Protein AF-A0A821UEE1-F1 (afdb_monomer_lite)

Sequence (137 aa):
MINLTEYIPCAIVQMSPTLRSRYCRNLSGFLPTENSKSQIIIEGTNNTSILGSEVILNTWAHISITYRMINGPRLYFDSTDRFTFEASGSIIYLQIGSSRWCTSYGIPNADNKGLINEVYVHSRELTPAEINILTNS

Organism: NCBI:txid392032

Radius of gyration: 14.08 Å; chains: 1; bounding box: 36×27×36 Å

Secondary structure (DSSP, 8-state):
-EE--S---EEEEEEESSTT-S--EEEEEEEEETTTEEEEEEE-TTS-EEEEEEEETTSEE-EEEEEETTTEEEEEETTTEEEE----SS--EEEES--TTSBPSSS-SPBP-SEE------SSPPPHHHHHHHHT-

pLDDT: mean 82.61, std 7.83, range [62.41, 92.06]

Structure (mmCIF, N/CA/C/O backbone):
data_AF-A0A821UEE1-F1
#
_entry.id   AF-A0A821UEE1-F1
#
loop_
_atom_site.group_PDB
_atom_site.id
_atom_site.type_symbol
_atom_site.label_atom_id
_atom_site.label_alt_id
_atom_site.label_comp_id
_atom_site.label_asym_id
_atom_site.label_entity_id
_atom_site.label_seq_id
_atom_site.pdbx_PDB_ins_code
_atom_site.Cartn_x
_atom_site.Cartn_y
_atom_site.Cartn_z
_atom_site.occupancy
_atom_site.B_iso_or_equiv
_atom_site.auth_seq_id
_atom_site.auth_comp_id
_atom_site.auth_asym_id
_atom_site.auth_atom_id
_atom_site.pdbx_PDB_model_num
ATOM 1 N N . MET A 1 1 ? -9.470 -5.592 2.218 1.00 86.00 1 MET A N 1
ATOM 2 C CA . MET A 1 1 ? -9.810 -4.420 3.064 1.00 86.00 1 MET A CA 1
ATOM 3 C C . MET A 1 1 ? -8.903 -4.311 4.290 1.00 86.00 1 MET A C 1
ATOM 5 O O . MET A 1 1 ? -8.330 -5.312 4.712 1.00 86.00 1 MET A O 1
ATOM 9 N N . ILE A 1 2 ? -8.784 -3.114 4.871 1.00 87.81 2 ILE A N 1
ATOM 10 C CA . ILE A 1 2 ? -8.030 -2.832 6.101 1.00 87.81 2 ILE A CA 1
ATOM 11 C C . ILE A 1 2 ? -8.887 -2.056 7.106 1.00 87.81 2 ILE A C 1
ATOM 13 O O . ILE A 1 2 ? -9.693 -1.223 6.707 1.00 87.81 2 ILE A O 1
ATOM 17 N N . ASN A 1 3 ? -8.712 -2.318 8.398 1.00 90.44 3 ASN A N 1
ATOM 18 C CA . ASN A 1 3 ? -9.360 -1.579 9.478 1.00 90.44 3 ASN A CA 1
ATOM 19 C C . ASN A 1 3 ? -8.327 -1.257 10.559 1.00 90.44 3 ASN A C 1
ATOM 21 O O . ASN A 1 3 ? -7.787 -2.163 11.193 1.00 90.44 3 ASN A O 1
ATOM 25 N N . LEU A 1 4 ? -8.028 0.027 10.739 1.00 88.44 4 LEU A N 1
ATOM 26 C CA . LEU A 1 4 ? -7.069 0.493 11.734 1.00 88.44 4 LEU A CA 1
ATOM 27 C C . LEU A 1 4 ? -7.716 0.597 13.112 1.00 88.44 4 LEU A C 1
ATOM 29 O O . LEU A 1 4 ? -8.797 1.154 13.252 1.00 88.44 4 LEU A O 1
ATOM 33 N N . THR A 1 5 ? -7.018 0.139 14.142 1.00 87.44 5 THR A N 1
ATOM 34 C CA . THR A 1 5 ? -7.492 0.162 15.538 1.00 87.44 5 THR A CA 1
ATOM 35 C C . THR A 1 5 ? -6.768 1.199 16.397 1.00 87.44 5 THR A C 1
ATOM 37 O O . THR A 1 5 ? -7.239 1.521 17.486 1.00 87.44 5 THR A O 1
ATOM 40 N N . GLU A 1 6 ? -5.649 1.754 15.913 1.00 85.38 6 GLU A N 1
ATOM 41 C CA . GLU A 1 6 ? -4.804 2.711 16.636 1.00 85.38 6 GLU A CA 1
ATOM 42 C C . GLU A 1 6 ? -4.195 3.774 15.703 1.00 85.38 6 GLU A C 1
ATOM 44 O O . GLU A 1 6 ? -3.911 3.504 14.535 1.00 85.38 6 GLU A O 1
ATOM 49 N N . TYR A 1 7 ? -3.915 4.964 16.249 1.00 82.94 7 TYR A N 1
ATOM 50 C CA . TYR A 1 7 ? -3.272 6.100 15.561 1.00 82.94 7 TYR A CA 1
ATOM 51 C C . TYR A 1 7 ? -1.745 6.011 15.558 1.00 82.94 7 TYR A C 1
ATOM 53 O O . TYR A 1 7 ? -1.052 6.948 15.961 1.00 82.94 7 TYR A O 1
ATOM 61 N N . ILE A 1 8 ? -1.200 4.868 15.158 1.00 85.44 8 ILE A N 1
ATOM 62 C CA . ILE A 1 8 ? 0.249 4.675 15.132 1.00 85.44 8 ILE A CA 1
ATOM 63 C C . ILE A 1 8 ? 0.731 4.751 13.686 1.00 85.44 8 ILE A C 1
ATOM 65 O O . ILE A 1 8 ? 0.199 4.032 12.833 1.00 85.44 8 ILE A O 1
ATOM 69 N N . PRO A 1 9 ? 1.748 5.584 13.387 1.00 89.56 9 PRO A N 1
ATOM 70 C CA . PRO A 1 9 ? 2.328 5.585 12.060 1.00 89.56 9 PRO A CA 1
ATOM 71 C C . PRO A 1 9 ? 2.939 4.213 11.787 1.00 89.56 9 PRO A C 1
ATOM 73 O O . PRO A 1 9 ? 3.727 3.723 12.593 1.00 89.56 9 PRO A O 1
ATOM 76 N N . CYS A 1 10 ? 2.577 3.583 10.677 1.00 91.50 10 CYS A N 1
ATOM 77 C CA . CYS A 1 10 ? 2.976 2.209 10.382 1.00 91.50 10 CYS A CA 1
ATOM 78 C C . CYS A 1 10 ? 3.083 1.953 8.882 1.00 91.50 10 CYS A C 1
ATOM 80 O O . CYS A 1 10 ? 2.478 2.657 8.073 1.00 91.50 10 CYS A O 1
ATOM 82 N N . ALA A 1 11 ? 3.837 0.918 8.519 1.00 92.06 11 ALA A N 1
ATOM 83 C CA . ALA A 1 11 ? 3.885 0.407 7.158 1.00 92.06 11 ALA A CA 1
ATOM 84 C C . ALA A 1 11 ? 2.892 -0.752 6.990 1.00 92.06 11 ALA A C 1
ATOM 86 O O . ALA A 1 11 ? 2.736 -1.592 7.879 1.00 92.06 11 ALA A O 1
ATOM 87 N N . ILE A 1 12 ? 2.251 -0.817 5.823 1.00 90.50 12 ILE A N 1
ATOM 88 C CA . ILE A 1 12 ? 1.382 -1.938 5.432 1.00 90.50 12 ILE A CA 1
ATOM 89 C C . ILE A 1 12 ? 1.906 -2.702 4.229 1.00 90.50 12 ILE A C 1
ATOM 91 O O . ILE A 1 12 ? 1.660 -3.901 4.111 1.00 90.50 12 ILE A O 1
ATOM 95 N N . VAL A 1 13 ? 2.622 -2.021 3.337 1.00 89.50 13 VAL A N 1
ATOM 96 C CA . VAL A 1 13 ? 3.283 -2.648 2.201 1.00 89.50 13 VAL A CA 1
ATOM 97 C C . VAL A 1 13 ? 4.677 -2.078 2.097 1.00 89.50 13 VAL A C 1
ATOM 99 O O . VAL A 1 13 ? 4.877 -0.862 2.104 1.00 89.50 13 VAL A O 1
ATOM 102 N N . GLN A 1 14 ? 5.636 -2.975 1.966 1.00 89.69 14 GLN A N 1
ATOM 103 C CA . GLN A 1 14 ? 7.025 -2.665 1.697 1.00 89.69 14 GLN A CA 1
ATOM 104 C C . GLN A 1 14 ? 7.401 -3.169 0.312 1.00 89.69 14 GLN A C 1
ATOM 106 O O . GLN A 1 14 ? 6.775 -4.075 -0.237 1.00 89.69 14 GLN A O 1
ATOM 111 N N . MET A 1 15 ? 8.433 -2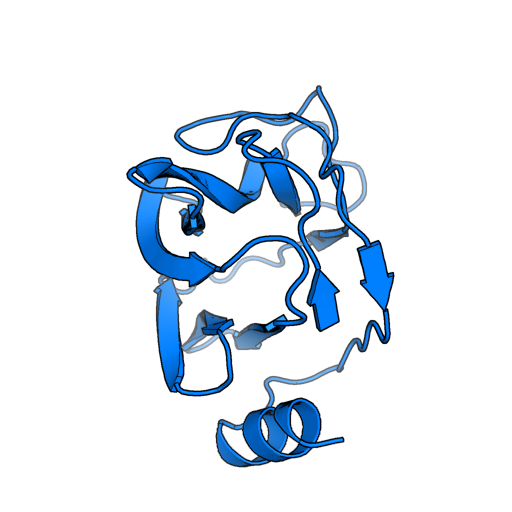.567 -0.258 1.00 86.81 15 MET A N 1
ATOM 112 C CA . MET A 1 15 ? 8.944 -2.907 -1.571 1.00 86.81 15 MET A CA 1
ATOM 113 C C . MET A 1 15 ? 10.435 -3.211 -1.539 1.00 86.81 15 MET A C 1
ATOM 115 O O . MET A 1 15 ? 11.192 -2.597 -0.784 1.00 86.81 15 MET A O 1
ATOM 119 N N . SER A 1 16 ? 10.869 -4.123 -2.400 1.00 85.62 16 SER A N 1
ATOM 120 C CA . SER A 1 16 ? 12.277 -4.457 -2.595 1.00 85.62 16 SER A CA 1
ATOM 121 C C . SER A 1 16 ? 12.596 -4.708 -4.076 1.00 85.62 16 SER A C 1
ATOM 123 O O . SER A 1 16 ? 11.725 -5.114 -4.845 1.00 85.62 16 SER A O 1
ATOM 125 N N . PRO A 1 17 ? 13.849 -4.487 -4.513 1.00 80.38 17 PRO A N 1
ATOM 126 C CA . PRO A 1 17 ? 14.257 -4.751 -5.891 1.00 80.38 17 PRO A CA 1
ATOM 127 C C . PRO A 1 17 ? 14.447 -6.250 -6.172 1.00 80.38 17 PRO A C 1
ATOM 129 O O . PRO A 1 17 ? 14.474 -6.667 -7.324 1.00 80.38 17 PRO A O 1
ATOM 132 N N . THR A 1 18 ? 14.597 -7.083 -5.132 1.00 81.75 18 THR A N 1
ATOM 133 C CA . THR A 1 18 ? 14.714 -8.545 -5.256 1.00 81.75 18 THR A CA 1
ATOM 134 C C . THR A 1 18 ? 14.022 -9.256 -4.088 1.00 81.75 18 THR A C 1
ATOM 136 O O . THR A 1 18 ? 13.995 -8.732 -2.974 1.00 81.75 18 THR A O 1
ATOM 139 N N . LEU A 1 19 ? 13.534 -10.486 -4.308 1.00 77.31 19 LEU A N 1
ATOM 140 C CA . LEU A 1 19 ? 12.863 -11.315 -3.285 1.00 77.31 19 LEU A CA 1
ATOM 141 C C . LEU A 1 19 ? 13.670 -11.518 -1.994 1.00 77.31 19 LEU A C 1
ATOM 143 O O . LEU A 1 19 ? 13.093 -11.763 -0.942 1.00 77.31 19 LEU A O 1
ATOM 147 N N . ARG A 1 20 ? 15.005 -11.477 -2.077 1.00 75.56 20 ARG A N 1
ATOM 148 C CA . ARG A 1 20 ? 15.918 -11.726 -0.946 1.00 75.56 20 ARG A CA 1
ATOM 149 C C . ARG A 1 20 ? 16.741 -10.495 -0.569 1.00 75.56 20 ARG A C 1
ATOM 151 O O . ARG A 1 20 ? 17.743 -10.612 0.135 1.00 75.56 20 ARG A O 1
ATOM 158 N N . SER A 1 21 ? 16.362 -9.328 -1.080 1.00 71.94 21 SER A N 1
ATOM 159 C CA . SER A 1 21 ? 17.084 -8.092 -0.822 1.00 71.94 21 SER A CA 1
ATOM 160 C C . SER A 1 21 ? 17.024 -7.735 0.661 1.00 71.94 21 SER A C 1
ATOM 162 O O . SER A 1 21 ? 15.949 -7.712 1.254 1.00 71.94 21 SER A O 1
ATOM 164 N N . ARG A 1 22 ? 18.170 -7.368 1.244 1.00 74.69 22 ARG A N 1
ATOM 165 C CA . ARG A 1 22 ? 18.194 -6.624 2.516 1.00 74.69 22 ARG A CA 1
ATOM 166 C C . ARG A 1 22 ? 17.828 -5.150 2.326 1.00 74.69 22 ARG A C 1
ATOM 168 O O . ARG A 1 22 ? 17.524 -4.470 3.295 1.00 74.69 22 ARG A O 1
ATOM 175 N N . TYR A 1 23 ? 17.850 -4.667 1.084 1.00 83.19 23 TYR A N 1
ATOM 176 C CA . TYR A 1 23 ? 17.372 -3.343 0.716 1.00 83.19 23 TYR A CA 1
ATOM 177 C C . TYR A 1 23 ? 15.880 -3.417 0.422 1.00 83.19 23 TYR A C 1
ATOM 179 O O . TYR A 1 23 ? 15.473 -3.916 -0.628 1.00 83.19 23 TYR A O 1
ATOM 187 N N . CYS A 1 24 ? 15.086 -2.922 1.356 1.00 87.00 24 CYS A N 1
ATOM 188 C CA . CYS A 1 24 ? 13.658 -2.713 1.197 1.00 87.00 24 CYS A CA 1
ATOM 189 C C . CYS A 1 24 ? 13.289 -1.317 1.690 1.00 87.00 24 CYS A C 1
ATOM 191 O O . CYS A 1 24 ? 14.055 -0.682 2.417 1.00 87.00 24 CYS A O 1
ATOM 193 N N . ARG A 1 25 ? 12.135 -0.823 1.257 1.00 88.75 25 ARG A N 1
ATOM 194 C CA . ARG A 1 25 ? 11.590 0.485 1.626 1.00 88.75 25 ARG A CA 1
ATOM 195 C C . ARG A 1 25 ? 10.110 0.351 1.914 1.00 88.75 25 ARG A C 1
ATOM 197 O O . ARG A 1 25 ? 9.456 -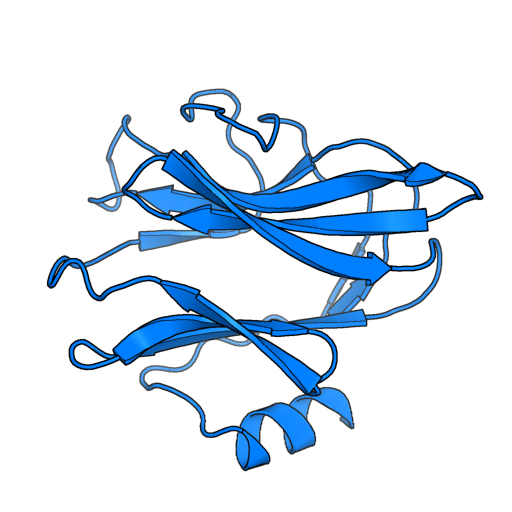0.529 1.357 1.00 88.75 25 ARG A O 1
ATOM 204 N N . ASN A 1 26 ? 9.582 1.235 2.744 1.00 90.38 26 ASN A N 1
ATOM 205 C CA . ASN A 1 26 ? 8.140 1.340 2.902 1.00 90.38 26 ASN A CA 1
ATOM 206 C C . ASN A 1 26 ? 7.546 1.889 1.605 1.00 90.38 26 ASN A C 1
ATOM 208 O O . ASN A 1 26 ? 8.055 2.857 1.054 1.00 90.38 26 ASN A O 1
ATOM 212 N N . LEU A 1 27 ? 6.533 1.204 1.078 1.00 87.44 27 LEU A N 1
ATOM 213 C CA . LEU A 1 27 ? 5.790 1.654 -0.094 1.00 87.44 27 LEU A CA 1
ATOM 214 C C . LEU A 1 27 ? 4.536 2.380 0.349 1.00 87.44 27 LEU A C 1
ATOM 216 O O . LEU A 1 27 ? 4.268 3.457 -0.149 1.00 87.44 27 LEU A O 1
ATOM 220 N N . SER A 1 28 ? 3.764 1.797 1.261 1.00 89.06 28 SER A N 1
ATOM 221 C CA . SER A 1 28 ? 2.536 2.417 1.748 1.00 89.06 28 SER A CA 1
ATOM 222 C C . SER A 1 28 ? 2.329 2.147 3.223 1.00 89.06 28 SER A C 1
ATOM 224 O O . SER A 1 28 ? 2.813 1.151 3.777 1.00 89.06 28 SER A O 1
ATOM 226 N N . GLY A 1 29 ? 1.613 3.062 3.853 1.00 91.12 29 GLY A N 1
ATOM 227 C CA . GLY A 1 29 ? 1.426 3.085 5.284 1.00 91.12 29 GLY A CA 1
ATOM 228 C C . GLY A 1 29 ? 0.437 4.153 5.695 1.00 91.12 29 GLY A C 1
ATOM 229 O O . GLY A 1 29 ? -0.260 4.746 4.868 1.00 91.12 29 GLY A O 1
ATOM 230 N N . PHE A 1 30 ? 0.430 4.409 6.990 1.00 91.06 30 PHE A N 1
ATOM 231 C CA . PHE A 1 30 ? -0.405 5.419 7.607 1.00 91.06 30 PHE A CA 1
ATOM 232 C C . PHE A 1 30 ? 0.443 6.360 8.440 1.00 91.06 30 PHE A C 1
ATOM 234 O O . PHE A 1 30 ? 1.424 5.941 9.057 1.00 91.06 30 PHE A O 1
ATOM 241 N N . LEU A 1 31 ? 0.037 7.623 8.470 1.00 91.19 31 LEU A N 1
ATOM 242 C CA . LEU A 1 31 ? 0.524 8.625 9.405 1.00 91.19 31 LEU A CA 1
ATOM 243 C C . LEU A 1 31 ? -0.642 9.121 10.257 1.00 91.19 31 LEU A C 1
ATOM 245 O O . LEU A 1 31 ? -1.736 9.304 9.725 1.00 91.19 31 LEU A O 1
ATOM 249 N N . PRO A 1 32 ? -0.438 9.360 11.559 1.00 87.56 32 PRO A N 1
ATOM 250 C CA . PRO A 1 32 ? -1.464 9.975 12.380 1.00 87.56 32 PRO A CA 1
ATOM 251 C C . PRO A 1 32 ? -1.743 11.394 11.878 1.00 87.56 32 PRO A C 1
ATOM 253 O O . PRO A 1 32 ? -0.814 12.149 11.584 1.00 87.56 32 PRO A O 1
ATOM 256 N N . THR A 1 33 ? -3.020 11.758 11.815 1.00 82.12 33 THR A N 1
ATOM 257 C CA . THR A 1 33 ? -3.462 13.147 11.655 1.00 82.12 33 THR A CA 1
ATOM 258 C C . THR A 1 33 ? -4.251 13.588 12.884 1.00 82.12 33 THR A C 1
ATOM 260 O O . THR A 1 33 ? -4.438 12.834 13.844 1.00 82.12 33 THR A O 1
ATOM 263 N N . GLU A 1 34 ? -4.669 14.850 12.901 1.00 73.81 34 GLU A N 1
ATOM 264 C CA . GLU A 1 34 ? -5.511 15.375 13.970 1.00 73.81 34 GLU A CA 1
ATOM 265 C C . GLU A 1 34 ? -6.892 14.693 13.985 1.00 73.81 34 GLU A C 1
ATOM 267 O O . GLU A 1 34 ? -7.349 14.122 12.997 1.00 73.81 34 GLU A O 1
ATOM 272 N N . ASN A 1 35 ? -7.598 14.791 15.116 1.00 70.62 35 ASN A N 1
ATOM 273 C CA . ASN A 1 35 ? -9.004 14.385 15.244 1.00 70.62 35 ASN A CA 1
ATOM 274 C C . ASN A 1 35 ? -9.300 12.920 14.937 1.00 70.62 35 ASN A C 1
ATOM 276 O O . ASN A 1 35 ? -10.306 12.609 14.301 1.00 70.62 35 ASN A O 1
ATOM 280 N N . SER A 1 36 ? -8.491 12.010 15.473 1.00 70.94 36 SER A N 1
ATOM 281 C CA . SER A 1 36 ? -8.833 10.593 15.416 1.00 70.94 36 SER A CA 1
ATOM 282 C C . SER A 1 36 ? -8.878 10.039 13.980 1.00 70.94 36 SER A C 1
ATOM 284 O O . SER A 1 36 ? -9.739 9.236 13.615 1.00 70.94 36 SER A O 1
ATOM 286 N N . LYS A 1 37 ? -7.908 10.444 13.158 1.00 80.94 37 LYS A N 1
ATOM 287 C CA . LYS A 1 37 ? -7.754 9.963 11.788 1.00 80.94 37 LYS A CA 1
ATOM 288 C C . LYS A 1 37 ? -6.316 9.566 11.495 1.00 80.94 37 LYS A C 1
ATOM 290 O O . LYS A 1 37 ? -5.378 9.886 12.228 1.00 80.94 37 LYS A O 1
ATOM 295 N N . SER A 1 38 ? -6.140 8.794 10.435 1.00 88.06 38 SER A N 1
ATOM 296 C CA . SER A 1 38 ? -4.820 8.491 9.899 1.00 88.06 38 SER A CA 1
ATOM 297 C C . SER A 1 38 ? -4.809 8.709 8.405 1.00 88.06 38 SER A C 1
ATOM 299 O O . SER A 1 38 ? -5.653 8.188 7.687 1.00 88.06 38 SER A O 1
ATOM 301 N N . GLN A 1 39 ? -3.849 9.480 7.927 1.00 89.06 39 GLN A N 1
ATOM 302 C CA . GLN A 1 39 ? -3.686 9.742 6.514 1.00 89.06 39 GLN A CA 1
ATOM 303 C C . GLN A 1 39 ? -2.891 8.626 5.861 1.00 89.06 39 GLN A C 1
ATOM 305 O O . GLN A 1 39 ? -1.877 8.167 6.395 1.00 89.06 39 GLN A O 1
ATOM 310 N N . ILE A 1 40 ? -3.337 8.204 4.685 1.00 88.69 40 ILE A N 1
ATOM 311 C CA . ILE A 1 40 ? -2.554 7.290 3.865 1.00 88.69 40 ILE A CA 1
ATOM 312 C C . ILE A 1 40 ? -1.344 8.022 3.332 1.00 88.69 40 ILE A C 1
ATOM 314 O O . ILE A 1 40 ? -1.437 9.133 2.818 1.00 88.69 40 ILE A O 1
ATOM 318 N N . ILE A 1 41 ? -0.207 7.358 3.418 1.00 88.50 41 ILE A N 1
ATOM 319 C CA . ILE A 1 41 ? 1.033 7.820 2.826 1.00 88.50 41 ILE A CA 1
ATOM 320 C C . ILE A 1 41 ? 1.576 6.737 1.914 1.00 88.50 41 ILE A C 1
ATOM 322 O O . ILE A 1 41 ? 1.469 5.536 2.186 1.00 88.50 41 ILE A O 1
ATOM 326 N N . ILE A 1 42 ? 2.175 7.182 0.819 1.00 87.00 42 ILE A N 1
ATOM 327 C CA . ILE A 1 42 ? 2.809 6.311 -0.153 1.00 87.00 42 ILE A CA 1
ATOM 328 C C . ILE A 1 42 ? 4.139 6.912 -0.542 1.00 87.00 42 ILE A C 1
ATOM 330 O O . I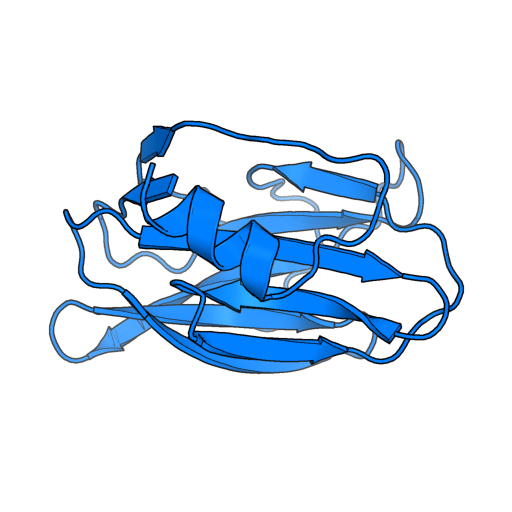LE A 1 42 ? 4.226 8.114 -0.787 1.00 87.00 42 ILE A O 1
ATOM 334 N N . GLU A 1 43 ? 5.156 6.072 -0.638 1.00 85.75 43 GLU A N 1
ATOM 335 C CA . GLU A 1 43 ? 6.508 6.476 -0.981 1.00 85.75 43 GLU A CA 1
ATOM 336 C C . GLU A 1 43 ? 6.978 5.784 -2.248 1.00 85.75 43 GLU A C 1
ATOM 338 O O . GLU A 1 43 ? 6.840 4.574 -2.421 1.00 85.75 43 GLU A O 1
ATOM 343 N N . GLY A 1 44 ? 7.560 6.572 -3.144 1.00 75.19 44 GLY A N 1
ATOM 344 C CA . GLY A 1 44 ? 8.188 6.085 -4.360 1.00 75.19 44 GLY A CA 1
ATOM 345 C C . GLY A 1 44 ? 9.658 5.735 -4.152 1.00 75.19 44 GLY A C 1
ATOM 346 O O . GLY A 1 44 ? 10.277 6.033 -3.130 1.00 75.19 44 GLY A O 1
ATOM 347 N N . THR A 1 45 ? 10.277 5.170 -5.186 1.00 72.56 45 THR A N 1
ATOM 348 C CA . THR A 1 45 ? 11.711 4.832 -5.174 1.00 72.56 45 THR A CA 1
ATOM 349 C C . THR A 1 45 ? 12.634 6.056 -5.131 1.00 72.56 45 THR A C 1
ATOM 351 O O . THR A 1 45 ? 13.803 5.913 -4.783 1.00 72.56 45 THR A O 1
ATOM 354 N N . ASN A 1 46 ? 12.115 7.251 -5.433 1.00 74.62 46 ASN A N 1
ATOM 355 C CA . ASN A 1 46 ? 12.871 8.507 -5.518 1.00 74.62 46 ASN A CA 1
ATOM 356 C C . ASN A 1 46 ? 12.720 9.394 -4.265 1.00 74.62 46 ASN A C 1
ATOM 358 O O . ASN A 1 46 ? 12.878 10.608 -4.354 1.00 74.62 46 ASN A O 1
ATOM 362 N N . ASN A 1 47 ? 12.392 8.808 -3.104 1.00 75.25 47 ASN A N 1
ATOM 363 C CA . ASN A 1 47 ? 12.120 9.526 -1.844 1.00 75.25 47 ASN A CA 1
ATOM 364 C C . ASN A 1 47 ? 10.982 10.561 -1.949 1.00 75.25 47 ASN A C 1
ATOM 366 O O . ASN A 1 47 ? 10.947 11.540 -1.211 1.00 75.25 47 ASN A O 1
ATOM 370 N N . THR A 1 48 ? 10.064 10.370 -2.894 1.00 77.62 48 THR A N 1
ATOM 371 C CA . THR A 1 48 ? 8.862 11.196 -3.013 1.00 77.62 48 THR A CA 1
ATOM 372 C C . THR A 1 48 ? 7.755 10.550 -2.200 1.00 77.62 48 THR A C 1
ATOM 374 O O . THR A 1 48 ? 7.447 9.380 -2.434 1.00 77.62 48 THR A O 1
ATOM 377 N N . SER A 1 49 ? 7.153 11.312 -1.291 1.00 84.75 49 SER A N 1
ATOM 378 C CA . SER A 1 49 ? 6.006 10.873 -0.499 1.00 84.75 49 SER A CA 1
ATOM 379 C C . SER A 1 49 ? 4.760 11.621 -0.958 1.00 84.75 49 SER A C 1
ATOM 381 O O . SER A 1 49 ? 4.802 12.834 -1.169 1.00 84.75 49 SER A O 1
ATOM 383 N N . ILE A 1 50 ? 3.656 10.901 -1.124 1.00 84.69 50 ILE A N 1
ATOM 384 C CA . ILE A 1 50 ? 2.356 11.486 -1.439 1.00 84.69 50 ILE A CA 1
ATOM 385 C C . ILE A 1 50 ? 1.405 11.159 -0.297 1.00 84.69 50 ILE A C 1
ATOM 387 O O . ILE A 1 50 ? 1.295 10.004 0.121 1.00 84.69 50 ILE A O 1
ATOM 391 N N . LEU A 1 51 ? 0.751 12.201 0.207 1.00 86.25 51 LEU A N 1
ATOM 392 C CA . LEU A 1 51 ? -0.288 12.106 1.216 1.00 86.25 51 LEU A CA 1
ATOM 393 C C . LEU A 1 51 ? -1.637 11.949 0.522 1.00 86.25 51 LEU A C 1
ATOM 395 O O . LEU A 1 51 ? -1.952 12.688 -0.412 1.00 86.25 51 LEU A O 1
ATOM 399 N N . GLY A 1 52 ? -2.401 10.962 0.966 1.00 82.19 52 GLY A N 1
ATOM 400 C CA . GLY A 1 52 ? -3.707 10.643 0.426 1.00 82.19 52 GLY A CA 1
ATOM 401 C C . GLY A 1 52 ? -4.850 10.999 1.355 1.00 82.19 52 GLY A C 1
ATOM 402 O O . GLY A 1 52 ? -4.743 11.904 2.184 1.00 82.19 52 GLY A O 1
ATOM 403 N N . SER A 1 53 ? -5.954 10.280 1.189 1.00 85.50 53 SER A N 1
ATOM 404 C CA . SER A 1 53 ? -7.143 10.452 2.016 1.00 85.50 53 SER A CA 1
ATOM 405 C C . SER A 1 53 ? -6.942 9.971 3.446 1.00 85.50 53 SER A C 1
ATOM 407 O O . SER A 1 53 ? -6.051 9.172 3.761 1.00 85.50 53 SER A O 1
ATOM 409 N N . GLU A 1 54 ? -7.785 10.506 4.320 1.00 87.69 54 GLU A N 1
ATOM 410 C CA . GLU A 1 54 ? -7.838 10.128 5.721 1.00 87.69 54 GLU A CA 1
ATOM 411 C C . GLU A 1 54 ? -8.705 8.886 5.908 1.00 87.69 54 GLU A C 1
ATOM 413 O O . GLU A 1 54 ? -9.807 8.784 5.372 1.00 87.69 54 GLU A O 1
ATOM 418 N N . VAL A 1 55 ? -8.217 7.971 6.733 1.00 86.12 55 VAL A N 1
ATOM 419 C CA . VAL A 1 55 ? -8.925 6.780 7.180 1.00 86.12 55 VAL A CA 1
ATOM 420 C C . VAL A 1 55 ? -9.354 6.990 8.621 1.00 86.12 55 VAL A C 1
ATOM 422 O O . VAL A 1 55 ? -8.602 7.508 9.453 1.00 86.12 55 VAL A O 1
ATOM 425 N N . ILE A 1 56 ? -10.582 6.586 8.909 1.00 88.12 56 ILE A N 1
ATOM 426 C CA . ILE A 1 56 ? -11.172 6.648 10.242 1.00 88.12 56 ILE A CA 1
ATOM 427 C C . ILE A 1 56 ? -10.872 5.321 10.943 1.00 88.12 56 ILE A C 1
ATOM 429 O O . ILE A 1 56 ? -11.027 4.258 10.336 1.00 88.12 56 ILE A O 1
ATOM 433 N N . LEU A 1 57 ? -10.453 5.348 12.214 1.00 87.88 57 LEU A N 1
ATOM 434 C CA . LEU A 1 57 ? -10.274 4.094 12.956 1.00 87.88 57 LEU A CA 1
ATOM 435 C C . LEU A 1 57 ? -11.578 3.317 13.072 1.00 87.88 57 LEU A C 1
ATOM 437 O O . LEU A 1 57 ? -12.677 3.871 13.036 1.00 87.88 57 LEU A O 1
ATOM 441 N N . ASN A 1 58 ? -11.433 2.013 13.278 1.00 88.56 58 ASN A N 1
ATOM 442 C CA . ASN A 1 58 ? -12.515 1.059 13.456 1.00 88.56 58 ASN A CA 1
ATOM 443 C C . ASN A 1 58 ? -13.471 1.003 12.253 1.00 88.56 58 ASN A C 1
ATOM 445 O O . ASN A 1 58 ? -14.535 0.395 12.343 1.00 88.56 58 ASN A O 1
ATOM 449 N N . THR A 1 59 ? -13.068 1.577 11.117 1.00 89.75 59 THR A N 1
ATOM 450 C CA . THR A 1 59 ? -13.806 1.575 9.857 1.00 89.75 59 THR A CA 1
ATOM 451 C C . THR A 1 59 ? -13.011 0.798 8.817 1.00 89.75 59 T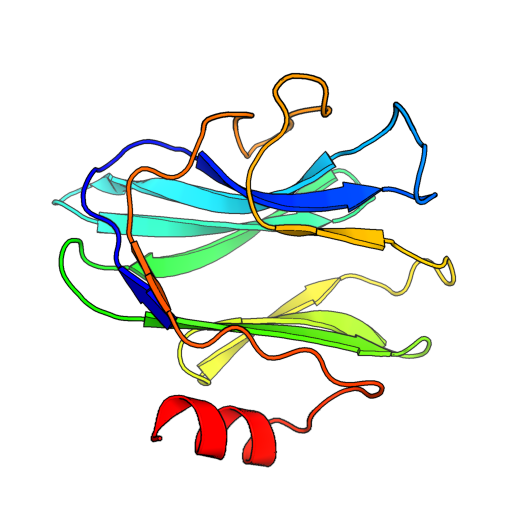HR A C 1
ATOM 453 O O . THR A 1 59 ? -11.787 0.910 8.737 1.00 89.75 59 THR A O 1
ATOM 456 N N . TRP A 1 60 ? -13.707 -0.028 8.039 1.00 90.38 60 TRP A N 1
ATOM 457 C CA . TRP A 1 60 ? -13.096 -0.753 6.933 1.00 90.38 60 TRP A CA 1
ATOM 458 C C . TRP A 1 60 ? -12.866 0.178 5.753 1.00 90.38 60 TRP A C 1
ATOM 460 O O . TRP A 1 60 ? -13.761 0.926 5.373 1.00 90.38 60 TRP A O 1
ATOM 470 N N . ALA A 1 61 ? -11.680 0.079 5.167 1.00 87.88 61 ALA A N 1
ATOM 471 C CA . ALA A 1 61 ? -11.317 0.778 3.952 1.00 87.88 61 ALA A CA 1
ATOM 472 C C . ALA A 1 61 ? -10.695 -0.175 2.928 1.00 87.88 61 ALA A C 1
ATOM 474 O O . ALA A 1 61 ? -10.028 -1.165 3.270 1.00 87.88 61 ALA A O 1
ATOM 475 N N . HIS A 1 62 ? -10.901 0.121 1.652 1.00 88.50 62 HIS A N 1
ATOM 476 C CA . HIS A 1 62 ? -10.359 -0.639 0.542 1.00 88.50 62 HIS A CA 1
ATOM 477 C C . HIS A 1 62 ? -9.086 0.026 0.002 1.00 88.50 62 HIS A C 1
ATOM 479 O O . HIS A 1 62 ? -9.047 1.213 -0.315 1.00 88.50 62 HIS A O 1
ATOM 485 N N . ILE A 1 63 ? -8.018 -0.766 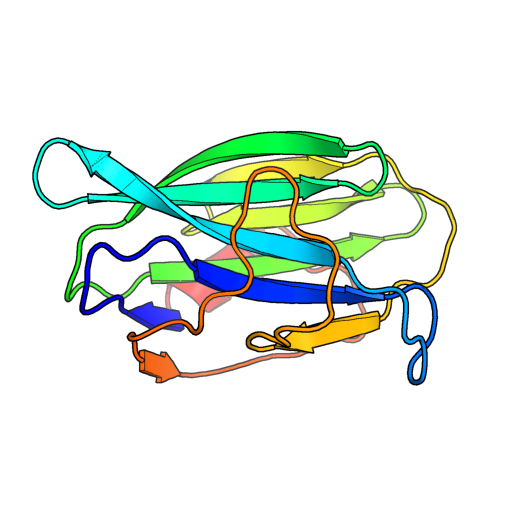-0.121 1.00 86.19 63 ILE A N 1
ATOM 486 C CA . ILE A 1 63 ? -6.725 -0.333 -0.656 1.00 86.19 63 ILE A CA 1
ATOM 487 C C . ILE A 1 63 ? -6.371 -1.235 -1.830 1.00 86.19 63 ILE A C 1
ATOM 489 O O . ILE A 1 63 ? -6.378 -2.458 -1.698 1.00 86.19 63 ILE A O 1
ATOM 493 N N . SER A 1 64 ? -6.012 -0.636 -2.962 1.00 86.94 64 SER A N 1
ATOM 494 C CA . SER A 1 64 ? -5.582 -1.353 -4.161 1.00 86.94 64 SER A CA 1
ATOM 495 C C . SER A 1 64 ? -4.274 -0.787 -4.703 1.00 86.94 64 SER A C 1
ATOM 497 O O . SER A 1 64 ? -4.200 0.385 -5.050 1.00 86.94 64 SER A O 1
ATOM 499 N N . ILE A 1 65 ? -3.245 -1.627 -4.836 1.00 82.50 65 ILE A N 1
ATOM 500 C CA . ILE A 1 65 ? -1.998 -1.291 -5.541 1.00 82.50 65 ILE A CA 1
ATOM 501 C C . ILE A 1 65 ? -2.024 -1.975 -6.904 1.00 82.50 65 ILE A C 1
ATOM 503 O O . ILE A 1 65 ? -2.241 -3.180 -7.001 1.00 82.50 65 ILE A O 1
ATOM 507 N N . THR A 1 66 ? -1.753 -1.221 -7.960 1.00 84.12 66 THR A N 1
ATOM 508 C CA . THR A 1 66 ? -1.622 -1.733 -9.326 1.00 84.12 66 THR A CA 1
ATOM 509 C C . THR A 1 66 ? -0.278 -1.332 -9.915 1.00 84.12 66 THR A C 1
ATOM 511 O O . THR A 1 66 ? 0.358 -0.390 -9.449 1.00 84.12 66 THR A O 1
ATOM 514 N N . TYR A 1 67 ? 0.186 -2.056 -10.929 1.00 78.69 67 TYR A N 1
ATOM 515 C CA . TYR A 1 67 ? 1.440 -1.751 -11.608 1.00 78.69 67 TYR A CA 1
ATOM 516 C C . TYR A 1 67 ? 1.369 -2.152 -13.076 1.00 78.69 67 TYR A C 1
ATOM 518 O O . TYR A 1 67 ? 0.863 -3.225 -13.414 1.00 78.69 67 TYR A O 1
ATOM 526 N N . ARG A 1 68 ? 1.963 -1.328 -13.943 1.00 78.06 68 ARG A N 1
ATOM 527 C CA . ARG A 1 68 ? 2.282 -1.696 -15.327 1.00 78.06 68 ARG A CA 1
ATOM 528 C C . ARG A 1 68 ? 3.561 -1.000 -15.761 1.00 78.06 68 ARG A C 1
ATOM 530 O O . ARG A 1 68 ? 3.764 0.159 -15.427 1.00 78.06 68 ARG A O 1
ATOM 537 N N . MET A 1 69 ? 4.389 -1.663 -16.569 1.00 73.88 69 MET A N 1
ATOM 538 C CA . MET A 1 69 ? 5.695 -1.121 -16.988 1.00 73.88 69 MET A CA 1
ATOM 539 C C . MET A 1 69 ? 5.624 0.278 -17.619 1.00 73.88 69 MET A C 1
ATOM 541 O O . MET A 1 69 ? 6.527 1.072 -17.410 1.00 73.88 69 MET A O 1
ATOM 545 N N . ILE A 1 70 ? 4.556 0.592 -18.359 1.00 75.19 70 ILE A N 1
ATOM 546 C CA . ILE A 1 70 ? 4.364 1.916 -18.978 1.00 75.19 70 ILE A CA 1
ATOM 547 C C . ILE A 1 70 ? 3.788 2.967 -18.015 1.00 75.19 70 ILE A C 1
ATOM 549 O O . ILE A 1 70 ? 3.913 4.157 -18.264 1.00 75.19 70 ILE A O 1
ATOM 553 N N . ASN A 1 71 ? 3.134 2.534 -16.935 1.00 68.94 71 ASN A N 1
ATOM 554 C CA . ASN A 1 71 ? 2.358 3.393 -16.036 1.00 68.94 71 ASN A CA 1
ATOM 555 C C . ASN A 1 71 ? 2.974 3.543 -14.636 1.00 68.94 71 ASN A C 1
ATOM 557 O O . ASN A 1 71 ? 2.482 4.359 -13.859 1.00 68.94 71 ASN A O 1
ATOM 561 N N . GLY A 1 72 ? 3.976 2.724 -14.302 1.00 72.25 72 GLY A N 1
ATOM 562 C CA . GLY A 1 72 ? 4.531 2.609 -12.957 1.00 72.25 72 GLY A CA 1
ATOM 563 C C . GLY A 1 72 ? 3.546 2.001 -11.953 1.00 72.25 72 GLY A C 1
ATOM 564 O O . GLY A 1 72 ? 2.504 1.461 -12.349 1.00 72.25 72 GLY A O 1
ATOM 565 N N . PRO A 1 73 ? 3.884 2.018 -10.650 1.00 72.19 73 PRO A N 1
ATOM 566 C CA . PRO A 1 73 ? 2.953 1.644 -9.601 1.00 72.19 73 PRO A CA 1
ATOM 567 C C . PRO A 1 73 ? 1.921 2.754 -9.366 1.00 72.19 73 PRO A C 1
ATOM 569 O O . PRO A 1 73 ? 2.238 3.946 -9.375 1.00 72.19 73 PRO A O 1
ATOM 572 N N . ARG A 1 74 ? 0.675 2.345 -9.122 1.00 74.25 74 ARG A N 1
ATOM 573 C CA . ARG A 1 74 ? -0.444 3.220 -8.774 1.00 74.25 74 ARG A CA 1
ATOM 574 C C . ARG A 1 74 ? -1.167 2.681 -7.554 1.00 74.25 74 ARG A C 1
ATOM 576 O O . ARG A 1 74 ? -1.518 1.503 -7.540 1.00 74.25 74 ARG A O 1
ATOM 583 N N . LEU A 1 75 ? -1.430 3.532 -6.571 1.00 71.56 75 LEU A N 1
ATOM 584 C CA . LEU A 1 75 ? -2.302 3.192 -5.448 1.00 71.56 75 LEU A CA 1
ATOM 585 C C . LEU A 1 75 ? -3.678 3.808 -5.665 1.00 71.56 75 LEU A C 1
ATOM 587 O O . LEU A 1 75 ? -3.761 4.956 -6.090 1.00 71.56 75 LEU A O 1
ATOM 591 N N . TYR A 1 76 ? -4.715 3.056 -5.326 1.00 72.44 76 TYR A N 1
ATOM 592 C CA . TYR A 1 76 ? -6.098 3.484 -5.217 1.00 72.44 76 TYR A CA 1
ATOM 593 C C . TYR A 1 76 ? -6.568 3.292 -3.773 1.00 72.44 76 TYR A C 1
ATOM 595 O O . TYR A 1 76 ? -6.355 2.220 -3.197 1.00 72.44 76 TYR A O 1
ATOM 603 N N . PHE A 1 77 ? -7.223 4.306 -3.216 1.00 73.94 77 PHE A N 1
ATOM 604 C CA . PHE A 1 77 ? -7.936 4.226 -1.942 1.00 73.94 77 PHE A CA 1
ATOM 605 C C . PHE A 1 77 ? -9.432 4.426 -2.166 1.00 73.94 77 PHE A C 1
ATOM 607 O O . PHE A 1 77 ? -9.798 5.356 -2.885 1.00 73.94 77 PHE A O 1
ATOM 614 N N . ASP A 1 78 ? -10.256 3.523 -1.621 1.00 71.38 78 ASP A N 1
ATOM 615 C CA . ASP A 1 78 ? -11.721 3.507 -1.771 1.00 71.38 78 ASP A CA 1
ATOM 616 C C . ASP A 1 78 ? -12.182 3.830 -3.207 1.00 71.38 78 ASP A C 1
ATOM 618 O O . ASP A 1 78 ? -13.112 4.592 -3.432 1.00 71.38 78 ASP A O 1
ATOM 622 N N . SER A 1 79 ? -11.460 3.269 -4.191 1.00 63.84 79 SER A N 1
ATOM 623 C CA . SER A 1 79 ? -11.602 3.467 -5.648 1.00 63.84 79 SER A CA 1
ATOM 624 C C . SER A 1 79 ? -11.520 4.904 -6.201 1.00 63.84 79 SER A C 1
ATOM 626 O O . SER A 1 79 ? -11.468 5.050 -7.426 1.00 63.84 79 SER A O 1
ATOM 628 N N . THR A 1 80 ? -11.421 5.949 -5.375 1.00 68.25 80 THR A N 1
ATOM 629 C CA . THR A 1 80 ? -11.443 7.356 -5.819 1.00 68.25 80 THR A CA 1
ATOM 630 C C . THR A 1 80 ? -10.072 8.014 -5.870 1.00 68.25 80 THR A C 1
ATOM 632 O O . THR A 1 80 ? -9.757 8.692 -6.851 1.00 68.25 80 THR A O 1
ATOM 635 N N . ASP A 1 81 ? -9.229 7.799 -4.861 1.00 66.38 81 ASP A N 1
ATOM 636 C CA . ASP A 1 81 ? -7.965 8.528 -4.762 1.00 66.38 81 ASP A CA 1
ATOM 637 C C . ASP A 1 81 ? -6.833 7.742 -5.392 1.00 66.38 81 ASP A C 1
ATOM 639 O O . ASP A 1 81 ? -6.437 6.688 -4.892 1.00 66.38 81 ASP A O 1
ATOM 643 N N . ARG A 1 82 ? -6.315 8.264 -6.508 1.00 71.00 82 ARG A N 1
ATOM 644 C CA . ARG A 1 82 ? -5.250 7.629 -7.279 1.00 71.00 82 ARG A CA 1
ATOM 645 C C . ARG A 1 82 ? -3.940 8.387 -7.155 1.00 71.00 82 ARG A C 1
ATOM 647 O O . ARG A 1 82 ? -3.827 9.528 -7.598 1.00 71.00 82 ARG A O 1
ATOM 654 N N . PHE A 1 83 ? -2.912 7.677 -6.719 1.00 71.50 83 PHE A N 1
ATOM 655 C CA . PHE A 1 83 ? -1.547 8.183 -6.630 1.00 71.50 83 PHE A CA 1
ATOM 656 C C . PHE A 1 83 ? -0.663 7.442 -7.618 1.00 71.50 83 PHE A C 1
ATOM 658 O O . PHE A 1 83 ? -0.749 6.219 -7.728 1.00 71.50 83 PHE A O 1
ATOM 665 N N . THR A 1 84 ? 0.173 8.172 -8.350 1.00 68.12 84 THR A N 1
ATOM 666 C CA . THR A 1 84 ? 1.012 7.616 -9.415 1.00 68.12 84 THR A CA 1
ATOM 667 C C . THR A 1 84 ? 2.479 7.872 -9.124 1.00 68.12 84 THR A C 1
ATOM 669 O O . THR A 1 84 ? 2.860 9.011 -8.859 1.00 68.12 84 THR A O 1
ATOM 672 N N . PHE A 1 85 ? 3.301 6.835 -9.252 1.00 69.88 85 PHE A N 1
ATOM 673 C CA . PHE A 1 85 ? 4.750 6.984 -9.320 1.00 69.88 85 PHE A CA 1
ATOM 674 C C . PHE A 1 85 ? 5.233 6.671 -10.726 1.00 69.88 85 PHE A C 1
ATOM 676 O O . PHE A 1 85 ? 4.680 5.802 -11.401 1.00 69.88 85 PHE A O 1
ATOM 683 N N . GLU A 1 86 ? 6.297 7.354 -11.135 1.00 68.94 86 GLU A N 1
ATOM 684 C CA . GLU A 1 86 ? 6.968 7.062 -12.395 1.00 68.94 86 GLU A CA 1
ATOM 685 C C . GLU A 1 86 ? 7.411 5.598 -12.460 1.00 68.94 86 GLU A C 1
ATOM 687 O O . GLU A 1 86 ? 7.839 4.993 -11.468 1.00 68.94 86 GLU A O 1
ATOM 692 N N . ALA A 1 87 ? 7.318 5.020 -13.655 1.00 64.44 87 ALA A N 1
ATOM 693 C CA . ALA A 1 87 ? 7.815 3.679 -13.885 1.00 64.44 87 ALA A CA 1
ATOM 694 C C . ALA A 1 87 ? 9.340 3.664 -13.740 1.00 64.44 87 ALA A C 1
ATOM 696 O O . ALA A 1 87 ? 10.056 4.303 -14.503 1.00 64.44 87 ALA A O 1
ATOM 697 N N . SER A 1 88 ? 9.860 2.863 -12.811 1.00 65.00 88 SER A N 1
ATOM 698 C CA . SER A 1 88 ? 11.305 2.621 -12.711 1.00 65.00 88 SER A CA 1
ATOM 699 C C . SER A 1 88 ? 11.823 1.633 -13.766 1.00 65.00 88 SER A C 1
ATOM 701 O O . SER A 1 88 ? 13.018 1.346 -13.802 1.00 65.00 88 SER A O 1
ATOM 703 N N . GLY A 1 89 ? 10.925 1.021 -14.556 1.00 64.94 89 GLY A N 1
ATOM 704 C CA . GLY A 1 89 ? 11.241 -0.086 -15.470 1.00 64.94 89 GLY A CA 1
ATOM 705 C C . GLY A 1 89 ? 11.780 -1.346 -14.775 1.00 64.94 89 GLY A C 1
ATOM 706 O O . GLY A 1 89 ? 12.170 -2.298 -15.444 1.00 64.94 89 GLY A O 1
ATOM 707 N N . SER A 1 90 ? 11.811 -1.360 -13.441 1.00 68.12 90 SER A N 1
ATOM 708 C CA . SER A 1 90 ? 12.402 -2.423 -12.633 1.00 68.12 90 SER A CA 1
ATOM 709 C C . SER A 1 90 ? 11.315 -3.302 -12.026 1.00 68.12 90 SER A C 1
ATOM 711 O O . SER A 1 90 ? 10.250 -2.814 -11.644 1.00 68.12 90 SER A O 1
ATOM 713 N N . ILE A 1 91 ? 11.599 -4.599 -11.902 1.00 66.88 91 ILE A N 1
ATOM 714 C CA . ILE A 1 91 ? 10.743 -5.516 -11.146 1.00 66.88 91 ILE A CA 1
ATOM 715 C C . ILE A 1 91 ? 10.847 -5.140 -9.669 1.00 66.88 91 ILE A C 1
ATOM 717 O O . ILE A 1 91 ? 11.942 -5.085 -9.109 1.00 66.88 91 ILE A O 1
ATOM 721 N N . ILE A 1 92 ? 9.699 -4.884 -9.050 1.00 76.38 92 ILE A N 1
ATOM 722 C CA . ILE A 1 92 ? 9.586 -4.591 -7.626 1.00 76.38 92 ILE A CA 1
ATOM 723 C C . ILE A 1 92 ? 8.803 -5.727 -6.981 1.00 76.38 92 ILE A C 1
ATOM 725 O O . ILE A 1 92 ? 7.741 -6.120 -7.463 1.00 76.38 92 ILE A O 1
ATOM 729 N N . TYR A 1 93 ? 9.334 -6.249 -5.885 1.00 81.25 93 TYR A N 1
ATOM 730 C CA . TYR A 1 93 ? 8.673 -7.247 -5.064 1.00 81.25 93 TYR A CA 1
ATOM 731 C C . TYR A 1 93 ? 7.968 -6.546 -3.915 1.00 81.25 93 TYR A C 1
ATOM 733 O O . TYR A 1 93 ? 8.563 -5.697 -3.252 1.00 81.25 93 TYR A O 1
ATOM 741 N N . LEU A 1 94 ? 6.701 -6.895 -3.699 1.00 84.31 94 LEU A N 1
ATOM 742 C CA . LEU A 1 94 ? 5.892 -6.355 -2.616 1.00 84.31 94 LEU A CA 1
ATOM 743 C C . LEU A 1 94 ? 5.858 -7.340 -1.454 1.00 84.31 94 LEU A C 1
ATOM 745 O O . LEU A 1 94 ? 5.655 -8.538 -1.641 1.00 84.31 94 LEU A O 1
ATOM 749 N N . GLN A 1 95 ? 6.022 -6.808 -0.254 1.00 86.88 95 GLN A N 1
ATOM 750 C CA . GLN A 1 95 ? 5.832 -7.519 0.996 1.00 86.88 95 GLN A CA 1
ATOM 751 C C . GLN A 1 95 ? 4.661 -6.877 1.733 1.00 86.88 95 GLN A C 1
ATOM 753 O O . GLN A 1 95 ? 4.641 -5.662 1.918 1.00 86.88 95 GLN A O 1
ATOM 758 N N . ILE A 1 96 ? 3.699 -7.694 2.158 1.00 86.62 96 ILE A N 1
ATOM 759 C CA . ILE A 1 96 ? 2.597 -7.251 3.016 1.00 86.62 96 ILE A CA 1
ATOM 760 C C . ILE A 1 96 ? 3.071 -7.292 4.470 1.00 86.62 96 ILE A C 1
ATOM 762 O O . ILE A 1 96 ? 3.708 -8.256 4.899 1.00 86.62 96 ILE A O 1
ATOM 766 N N . GLY A 1 97 ? 2.752 -6.240 5.216 1.00 84.00 97 GLY A N 1
ATOM 767 C CA . GLY A 1 97 ? 3.257 -5.992 6.559 1.00 84.00 97 GLY A CA 1
ATOM 768 C C . GLY A 1 97 ? 4.587 -5.240 6.552 1.00 84.00 97 GLY A C 1
ATOM 769 O O . GLY A 1 97 ? 4.974 -4.608 5.568 1.00 84.00 97 GLY A O 1
ATOM 770 N N . SER A 1 98 ? 5.281 -5.309 7.681 1.00 86.81 98 SER A N 1
ATOM 771 C CA . SER A 1 98 ? 6.470 -4.514 7.976 1.00 86.81 98 SER A CA 1
ATOM 772 C C . SER A 1 98 ? 7.650 -5.380 8.405 1.00 86.81 98 SER A C 1
ATOM 774 O O . SER A 1 98 ? 7.537 -6.341 9.163 1.00 86.81 98 SER A O 1
ATOM 776 N N . SER A 1 99 ? 8.827 -4.988 7.939 1.00 87.50 99 SER A N 1
ATOM 777 C CA . SER A 1 99 ? 10.136 -5.434 8.387 1.00 87.50 99 SER A CA 1
ATOM 778 C C . SER A 1 99 ? 10.878 -4.240 8.969 1.00 87.50 99 SER A C 1
ATOM 780 O O . SER A 1 99 ? 11.016 -3.198 8.323 1.00 87.50 99 SER A O 1
ATOM 782 N N . ARG A 1 100 ? 11.413 -4.412 10.182 1.00 86.25 100 ARG A N 1
ATOM 783 C CA . ARG A 1 100 ? 12.176 -3.372 10.893 1.00 86.25 100 ARG A CA 1
ATOM 784 C C . ARG A 1 100 ? 13.480 -2.981 10.193 1.00 86.25 100 ARG A C 1
ATOM 786 O O . ARG A 1 100 ? 14.038 -1.934 10.503 1.00 86.25 100 ARG A O 1
ATOM 793 N N . TRP A 1 101 ? 13.949 -3.807 9.259 1.00 87.12 101 TRP A N 1
ATOM 794 C CA . TRP A 1 101 ? 15.223 -3.637 8.557 1.00 87.12 101 TRP A CA 1
ATOM 795 C C . TRP A 1 101 ? 15.129 -2.785 7.289 1.00 87.12 101 TRP A C 1
ATOM 797 O O . TRP A 1 101 ? 16.163 -2.476 6.699 1.00 87.12 101 TRP A O 1
ATOM 807 N N . CYS A 1 102 ? 13.922 -2.420 6.847 1.00 87.62 102 CYS A N 1
ATOM 808 C CA . CYS A 1 102 ? 13.769 -1.573 5.670 1.00 87.62 102 CYS A CA 1
ATOM 809 C C . CYS A 1 102 ? 14.267 -0.153 5.929 1.00 87.62 102 CYS A C 1
ATOM 811 O O . CYS A 1 102 ? 14.355 0.315 7.060 1.00 87.62 102 CYS A O 1
ATOM 813 N N . THR A 1 103 ? 14.606 0.571 4.872 1.00 87.75 103 THR A N 1
ATOM 814 C CA . THR A 1 103 ? 14.840 2.006 4.988 1.00 87.75 103 THR A CA 1
ATOM 815 C C . THR A 1 103 ? 13.496 2.712 5.156 1.00 87.75 103 THR A C 1
ATOM 817 O O . THR A 1 103 ? 12.596 2.546 4.332 1.00 87.75 103 THR A O 1
ATOM 820 N N . SER A 1 104 ? 13.390 3.498 6.224 1.00 85.88 104 SER A N 1
ATOM 821 C CA . SER A 1 104 ? 12.280 4.411 6.495 1.00 85.88 104 SER A CA 1
ATOM 822 C C . SER A 1 104 ? 12.650 5.792 5.968 1.00 85.88 104 SER A C 1
ATOM 824 O O . SER A 1 104 ? 13.749 6.269 6.256 1.00 85.88 104 SER A O 1
ATOM 826 N N . TYR A 1 105 ? 11.750 6.433 5.227 1.00 83.62 105 TYR A N 1
ATOM 827 C CA . TYR A 1 105 ? 11.865 7.851 4.896 1.00 83.62 105 TYR A CA 1
ATOM 828 C C . TYR A 1 105 ? 10.802 8.629 5.679 1.00 83.62 105 TYR A C 1
ATOM 830 O O . TYR A 1 105 ? 11.048 8.995 6.825 1.00 83.62 105 TYR A O 1
ATOM 838 N N . GLY A 1 106 ? 9.610 8.793 5.120 1.00 83.62 106 GLY A N 1
ATOM 839 C CA . GLY A 1 106 ? 8.444 9.391 5.766 1.00 83.62 106 GLY A CA 1
ATOM 840 C C . GLY A 1 106 ? 7.516 8.375 6.430 1.00 83.62 106 GLY A C 1
ATOM 841 O O . GLY A 1 106 ? 6.793 8.745 7.348 1.00 83.62 106 GLY A O 1
ATOM 842 N N . ILE A 1 107 ? 7.554 7.096 6.038 1.00 90.56 107 ILE A N 1
ATOM 843 C CA . ILE A 1 107 ? 6.794 6.023 6.704 1.00 90.56 107 ILE A CA 1
ATOM 844 C C . ILE A 1 107 ? 7.710 5.280 7.682 1.00 90.56 107 ILE A C 1
ATOM 846 O O . ILE A 1 107 ? 8.697 4.710 7.217 1.00 90.56 107 ILE A O 1
ATOM 850 N N . PRO A 1 108 ? 7.401 5.204 8.990 1.00 90.44 108 PRO A N 1
ATOM 851 C CA . PRO A 1 108 ? 8.165 4.400 9.945 1.00 90.44 108 PRO A CA 1
ATOM 852 C C . PRO A 1 108 ? 8.043 2.889 9.712 1.00 90.44 108 PRO A C 1
ATOM 854 O O . PRO A 1 108 ? 6.989 2.384 9.331 1.00 90.44 108 PRO A O 1
ATOM 857 N N . ASN A 1 109 ? 9.093 2.132 10.056 1.00 90.00 109 ASN A N 1
ATOM 858 C CA . ASN A 1 109 ? 9.074 0.659 10.062 1.00 90.00 109 ASN A CA 1
ATOM 859 C C . ASN A 1 109 ? 8.333 0.083 11.283 1.00 90.00 109 ASN A C 1
ATOM 861 O O . ASN A 1 109 ? 8.875 -0.749 12.018 1.00 90.00 109 ASN A O 1
ATOM 865 N N . ALA A 1 110 ? 7.128 0.570 11.544 1.00 90.25 110 ALA A N 1
ATOM 866 C CA . ALA A 1 110 ? 6.280 0.073 12.611 1.00 90.25 110 ALA A CA 1
ATOM 867 C C . ALA A 1 110 ? 5.197 -0.843 12.045 1.00 90.25 110 ALA A C 1
ATOM 869 O O . ALA A 1 110 ? 4.723 -0.656 10.921 1.00 90.25 110 ALA A O 1
ATOM 870 N N . ASP A 1 111 ? 4.825 -1.830 12.854 1.00 87.12 111 ASP A N 1
ATOM 871 C CA . ASP A 1 111 ? 3.824 -2.818 12.487 1.00 87.12 111 ASP A CA 1
ATOM 872 C C . ASP A 1 111 ? 2.427 -2.214 12.562 1.00 87.12 111 ASP A C 1
ATOM 874 O O . ASP A 1 111 ? 2.067 -1.593 13.566 1.00 87.12 111 ASP A O 1
ATOM 878 N N . ASN A 1 112 ? 1.635 -2.439 11.514 1.00 86.12 112 ASN A N 1
ATOM 879 C CA . ASN A 1 112 ? 0.213 -2.131 11.531 1.00 86.12 112 ASN A CA 1
ATOM 880 C C . ASN A 1 112 ? -0.471 -2.855 12.703 1.00 86.12 112 ASN A C 1
ATOM 882 O O . ASN A 1 112 ? -0.277 -4.057 12.897 1.00 86.12 112 ASN A O 1
ATOM 886 N N . LYS A 1 113 ? -1.277 -2.120 13.475 1.00 85.06 113 LYS A N 1
ATOM 887 C CA . LYS A 1 113 ? -2.063 -2.653 14.602 1.00 85.06 113 LYS A CA 1
ATOM 888 C C . LYS A 1 113 ? -3.514 -2.983 14.248 1.00 85.06 113 LYS A C 1
ATOM 890 O O . LYS A 1 113 ? -4.242 -3.484 15.096 1.00 85.06 113 LYS A O 1
ATOM 895 N N . GLY A 1 114 ? -3.908 -2.764 12.996 1.00 87.44 114 GLY A N 1
ATOM 896 C CA . GLY A 1 114 ? -5.236 -3.063 12.476 1.00 87.44 114 GLY A CA 1
ATOM 897 C C . GLY A 1 114 ? -5.462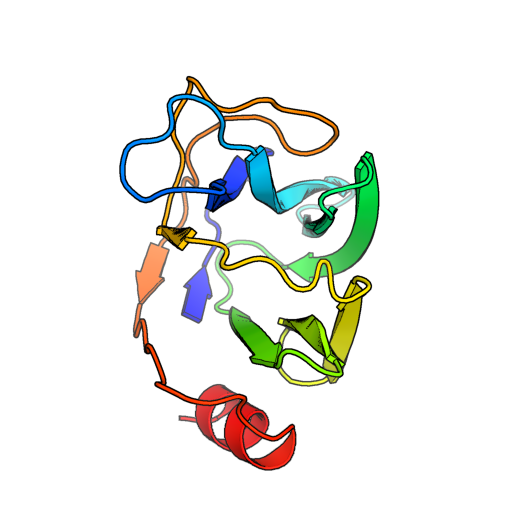 -4.500 11.994 1.00 87.44 114 GLY A C 1
ATOM 898 O O . GLY A 1 114 ? -4.590 -5.366 12.052 1.00 87.44 114 GLY A O 1
ATOM 899 N N . LEU A 1 115 ? -6.660 -4.723 11.458 1.00 89.94 115 LEU A N 1
ATOM 900 C CA . LEU A 1 115 ? -7.086 -5.962 10.813 1.00 89.94 115 LEU A CA 1
ATOM 901 C C . LEU A 1 115 ? -6.972 -5.838 9.292 1.00 89.94 115 LEU A C 1
ATOM 903 O O . LEU A 1 115 ? -7.272 -4.791 8.720 1.00 89.94 115 LEU A O 1
ATOM 907 N N . ILE A 1 116 ? -6.575 -6.925 8.632 1.00 89.19 116 ILE A N 1
ATOM 908 C CA . ILE A 1 116 ? -6.573 -7.054 7.171 1.00 89.19 116 ILE A CA 1
ATOM 909 C C . ILE A 1 116 ? -7.449 -8.253 6.818 1.00 89.19 116 ILE A C 1
ATOM 911 O O . ILE A 1 116 ? -7.297 -9.321 7.407 1.00 89.19 116 ILE A O 1
ATOM 915 N N . ASN A 1 117 ? -8.345 -8.076 5.853 1.00 89.75 117 ASN A N 1
ATOM 916 C CA . ASN A 1 117 ? -9.164 -9.147 5.290 1.00 89.75 117 ASN A CA 1
ATOM 917 C C . ASN A 1 117 ? -9.102 -9.107 3.755 1.00 89.75 117 ASN A C 1
ATOM 919 O O . ASN A 1 117 ? -8.830 -8.045 3.194 1.00 89.75 117 ASN A O 1
ATOM 923 N N . GLU A 1 118 ? -9.367 -10.238 3.095 1.00 89.38 118 GLU A N 1
ATOM 924 C CA . GLU A 1 118 ? -9.560 -10.339 1.637 1.00 89.38 118 GLU A CA 1
ATOM 925 C C . GLU A 1 118 ? -8.421 -9.715 0.822 1.00 89.38 118 GLU A C 1
ATOM 927 O O . GLU A 1 118 ? -8.539 -8.657 0.200 1.00 89.38 118 GLU A O 1
ATOM 932 N N . VAL A 1 119 ? -7.265 -10.379 0.868 1.00 88.44 119 VAL A N 1
ATOM 933 C CA . VAL A 1 119 ? -6.086 -9.986 0.095 1.00 88.44 119 VAL A CA 1
ATOM 934 C C . VAL A 1 119 ? -6.105 -10.703 -1.251 1.00 88.44 119 VAL A C 1
ATOM 936 O O . VAL A 1 119 ? -5.980 -11.926 -1.311 1.00 88.44 119 VAL A O 1
ATOM 939 N N . TYR A 1 120 ? -6.195 -9.928 -2.331 1.00 89.50 120 TYR A N 1
ATOM 940 C CA . TYR A 1 120 ? -6.139 -10.427 -3.704 1.00 89.50 120 TYR A CA 1
ATOM 941 C C . TYR A 1 120 ? -4.841 -10.001 -4.391 1.00 89.50 120 TYR A C 1
ATOM 943 O O . TYR A 1 120 ? -4.360 -8.882 -4.214 1.00 89.50 120 TYR A O 1
ATOM 951 N N . VAL A 1 121 ? -4.281 -10.894 -5.208 1.00 88.31 121 VAL A N 1
ATOM 952 C CA . VAL A 1 121 ? -3.110 -10.614 -6.047 1.00 88.31 121 VAL A CA 1
ATOM 953 C C . VAL A 1 121 ? -3.447 -10.993 -7.482 1.00 88.31 121 VAL A C 1
ATOM 955 O O . VAL A 1 121 ? -3.834 -12.127 -7.759 1.00 88.31 121 VAL A O 1
ATOM 958 N N . HIS A 1 122 ? -3.282 -10.043 -8.401 1.00 89.75 122 HIS A N 1
ATOM 959 C CA . HIS A 1 122 ? -3.589 -10.221 -9.819 1.00 89.75 122 HIS A CA 1
ATOM 960 C C . HIS A 1 122 ? -2.312 -10.171 -10.660 1.00 89.75 122 HIS A C 1
ATOM 962 O O . HIS A 1 122 ? -1.413 -9.374 -10.404 1.00 89.75 122 HIS A O 1
ATOM 968 N N . SER A 1 123 ? -2.246 -10.984 -11.716 1.00 88.12 123 SER A N 1
ATOM 969 C CA . SER A 1 123 ? -1.107 -11.030 -12.647 1.00 88.12 123 SER A CA 1
ATOM 970 C C . SER A 1 123 ? -1.099 -9.890 -13.680 1.00 88.12 123 SER A C 1
ATOM 972 O O . SER A 1 123 ? -0.358 -9.952 -14.661 1.00 88.12 123 SER A O 1
ATOM 974 N N . ARG A 1 124 ? -1.953 -8.873 -13.509 1.00 87.81 124 ARG A N 1
ATOM 975 C CA . ARG A 1 124 ? -2.097 -7.719 -14.407 1.00 87.81 124 ARG A CA 1
ATOM 976 C C . ARG A 1 124 ? -2.530 -6.470 -13.644 1.00 87.81 124 ARG A C 1
ATOM 978 O O . ARG A 1 124 ? -3.102 -6.572 -12.562 1.00 87.81 124 ARG A O 1
ATOM 985 N N . GLU A 1 125 ? -2.324 -5.305 -14.257 1.00 86.62 125 GLU A N 1
ATOM 986 C CA . GLU A 1 125 ? -2.948 -4.054 -13.812 1.00 86.62 125 GLU A CA 1
ATOM 987 C C . GLU A 1 125 ? -4.477 -4.194 -13.921 1.00 86.62 125 GLU A C 1
ATOM 989 O O . GLU A 1 125 ? -5.000 -4.558 -14.983 1.00 86.62 125 GLU A O 1
ATOM 994 N N . LEU A 1 126 ? -5.189 -3.937 -12.823 1.00 89.25 126 LEU A N 1
ATOM 995 C CA . LEU A 1 126 ? -6.641 -3.793 -12.843 1.00 89.25 126 LEU A CA 1
ATOM 996 C C . LEU A 1 126 ? -7.016 -2.393 -13.331 1.00 89.25 126 LEU A C 1
ATOM 998 O O . LEU A 1 126 ? -6.334 -1.408 -13.046 1.00 89.25 126 LEU A O 1
ATOM 1002 N N . THR A 1 127 ? -8.119 -2.304 -14.062 1.00 88.19 127 THR A N 1
ATOM 1003 C CA . THR A 1 127 ? -8.715 -1.028 -14.460 1.00 88.19 127 THR A CA 1
ATOM 1004 C C . THR A 1 127 ? -9.448 -0.381 -13.278 1.00 88.19 127 THR A C 1
ATOM 1006 O O . THR A 1 127 ? -9.884 -1.090 -12.369 1.00 88.19 127 THR A O 1
ATOM 1009 N N . PRO A 1 128 ? -9.671 0.947 -13.290 1.00 84.81 128 PRO A N 1
ATOM 1010 C CA . PRO A 1 128 ? -10.464 1.608 -12.251 1.00 84.81 128 PRO A CA 1
ATOM 1011 C C . PRO A 1 128 ? -11.862 0.997 -12.059 1.00 84.81 128 PRO A C 1
ATOM 1013 O O . PRO A 1 128 ? -12.334 0.889 -10.933 1.00 84.81 128 PRO A O 1
ATOM 1016 N N . ALA A 1 129 ? -12.505 0.541 -13.141 1.00 88.75 129 ALA A N 1
ATOM 1017 C CA . ALA A 1 129 ? -13.810 -0.116 -13.072 1.00 88.75 129 ALA A CA 1
ATOM 1018 C C . ALA A 1 129 ? -13.750 -1.453 -12.314 1.00 88.75 129 ALA A C 1
ATOM 1020 O O . ALA A 1 129 ? -14.622 -1.739 -11.502 1.00 88.75 129 ALA A O 1
ATOM 1021 N N . GLU A 1 130 ? -12.704 -2.250 -12.538 1.00 90.44 130 GLU A N 1
ATOM 1022 C CA . GLU A 1 130 ? -12.500 -3.521 -11.834 1.00 90.44 130 GLU A CA 1
ATOM 1023 C C . GLU A 1 130 ? -12.172 -3.308 -10.355 1.00 90.44 130 GLU A C 1
ATOM 1025 O O . GLU A 1 130 ? -12.699 -4.020 -9.506 1.00 90.44 130 GLU A O 1
ATOM 1030 N N . ILE A 1 131 ? -11.362 -2.294 -10.037 1.00 88.31 131 ILE A N 1
ATOM 1031 C CA . ILE A 1 131 ? -11.077 -1.904 -8.648 1.00 88.31 131 ILE A CA 1
ATOM 1032 C C . ILE A 1 131 ? -12.369 -1.495 -7.939 1.00 88.31 131 ILE A C 1
ATOM 1034 O O . ILE A 1 131 ? -12.596 -1.901 -6.806 1.00 88.31 131 ILE A O 1
ATOM 1038 N N . ASN A 1 132 ? -13.238 -0.737 -8.611 1.00 86.62 132 ASN A N 1
ATOM 1039 C CA . ASN A 1 132 ? -14.506 -0.309 -8.030 1.00 86.62 132 ASN A CA 1
ATOM 1040 C C . ASN A 1 132 ? -15.461 -1.481 -7.746 1.00 86.62 132 ASN A C 1
ATOM 1042 O O . ASN A 1 132 ? -16.232 -1.420 -6.793 1.00 86.62 132 ASN A O 1
ATOM 1046 N N . ILE A 1 133 ? -15.411 -2.554 -8.541 1.00 87.69 133 ILE A N 1
ATOM 1047 C CA . ILE A 1 133 ? -16.171 -3.779 -8.251 1.00 87.69 133 ILE A CA 1
ATOM 1048 C C . ILE A 1 133 ? -15.658 -4.428 -6.957 1.00 87.69 133 ILE A C 1
ATOM 1050 O O . ILE A 1 133 ? -16.472 -4.816 -6.128 1.00 87.69 133 ILE A O 1
ATOM 1054 N N . LEU A 1 134 ? -14.336 -4.485 -6.754 1.00 85.88 134 LEU A N 1
ATOM 1055 C CA . LEU A 1 134 ? -13.723 -5.044 -5.538 1.00 85.88 134 LEU A CA 1
ATOM 1056 C C . LEU A 1 134 ? -13.949 -4.182 -4.286 1.00 85.88 134 LEU A C 1
ATOM 1058 O O . LEU A 1 134 ? -13.974 -4.709 -3.183 1.00 85.88 134 LEU A O 1
ATOM 1062 N N . THR A 1 135 ? -14.129 -2.866 -4.430 1.00 80.50 135 THR A N 1
ATOM 1063 C CA . THR A 1 135 ? -14.486 -1.999 -3.292 1.00 80.50 135 THR A CA 1
ATOM 1064 C C . THR A 1 135 ? -15.893 -2.302 -2.749 1.00 80.50 135 THR A C 1
ATOM 1066 O O . THR A 1 135 ? -16.158 -2.041 -1.582 1.00 80.50 135 THR A O 1
ATOM 1069 N N . ASN A 1 136 ? -16.803 -2.819 -3.585 1.00 68.69 136 ASN A N 1
ATOM 1070 C CA . ASN A 1 136 ? -18.226 -2.998 -3.260 1.00 68.69 136 ASN A CA 1
ATOM 1071 C C . ASN A 1 136 ? -18.640 -4.465 -3.029 1.00 68.69 136 ASN A C 1
ATOM 1073 O O . ASN A 1 136 ? -19.838 -4.743 -2.936 1.00 68.69 136 ASN A O 1
ATOM 1077 N N . SER A 1 137 ? -17.684 -5.396 -3.010 1.00 62.41 137 SER A N 1
ATOM 1078 C CA . SER A 1 137 ? -17.905 -6.817 -2.705 1.00 62.41 137 SER A CA 1
ATOM 1079 C C . SER A 1 137 ? -17.854 -7.073 -1.208 1.00 62.41 137 SER A C 1
ATOM 1081 O O . SER A 1 137 ? -18.735 -7.813 -0.721 1.00 62.41 137 SER A O 1
#

Foldseek 3Di:
DWAAADQDQAAFKKKDLDPPDLEIEGAWTWHGDPDQWTWIWGADPVRDIDTHDIDHHPDDWDKDWFADQCFGIWIDTLLPIIDGDDRPSGDMDMDGFADQSYDYRPGHRDTGPIDDDDDDDDPHGDDSVRSNVVSVD

InterPro domains:
  IPR013320 Concanavalin A-like lectin/glucanase domain superfamily [SSF49899] (35-136)